Protein AF-A0A7Y5YK87-F1 (afdb_monomer_lite)

pLDDT: mean 84.67, std 10.58, range [42.06, 95.06]

Structure (mmCIF, N/CA/C/O backbone):
data_AF-A0A7Y5YK87-F1
#
_entry.id   AF-A0A7Y5YK87-F1
#
loop_
_atom_site.group_PDB
_atom_site.id
_atom_site.type_symbol
_atom_site.label_atom_id
_atom_site.label_alt_id
_atom_site.label_comp_id
_atom_site.label_asym_id
_atom_site.label_entity_id
_atom_site.label_seq_id
_atom_site.pdbx_PDB_ins_code
_atom_site.Cartn_x
_atom_site.Cartn_y
_atom_site.Cartn_z
_atom_site.occupancy
_atom_site.B_iso_or_equiv
_atom_site.auth_seq_id
_atom_site.auth_comp_id
_atom_site.auth_asym_id
_atom_site.auth_atom_id
_atom_site.pdbx_PDB_model_num
ATOM 1 N N . MET A 1 1 ? 29.778 -3.329 -2.919 1.00 42.06 1 MET A N 1
ATOM 2 C CA . MET A 1 1 ? 29.152 -2.096 -3.445 1.00 42.06 1 MET A CA 1
ATOM 3 C C . MET A 1 1 ? 27.647 -2.293 -3.420 1.00 42.06 1 MET A C 1
ATOM 5 O O . MET A 1 1 ? 27.185 -3.241 -4.037 1.00 42.06 1 MET A O 1
ATOM 9 N N . ALA A 1 2 ? 26.898 -1.475 -2.677 1.00 56.75 2 ALA A N 1
ATOM 10 C CA . ALA A 1 2 ? 25.439 -1.483 -2.778 1.00 56.75 2 ALA A CA 1
ATOM 11 C C . ALA A 1 2 ? 25.054 -0.951 -4.166 1.00 56.75 2 ALA A C 1
ATOM 13 O O . ALA A 1 2 ? 25.566 0.094 -4.574 1.00 56.75 2 ALA A O 1
ATOM 14 N N . ALA A 1 3 ? 24.217 -1.680 -4.905 1.00 61.84 3 ALA A N 1
ATOM 15 C CA . ALA A 1 3 ? 23.716 -1.202 -6.188 1.00 61.84 3 ALA A CA 1
ATOM 16 C C . ALA A 1 3 ? 22.999 0.147 -5.981 1.00 61.84 3 ALA A C 1
ATOM 18 O O . ALA A 1 3 ? 22.287 0.309 -4.982 1.00 61.84 3 ALA A O 1
ATOM 19 N N . PRO A 1 4 ? 23.194 1.136 -6.870 1.00 67.75 4 PRO A N 1
ATOM 20 C CA . PRO A 1 4 ? 22.553 2.434 -6.723 1.00 67.75 4 PRO A CA 1
ATOM 21 C C . PRO A 1 4 ? 21.034 2.255 -6.743 1.00 67.75 4 PRO A C 1
ATOM 23 O O . PRO A 1 4 ? 20.461 1.749 -7.709 1.00 67.75 4 PRO A O 1
ATOM 26 N N . SER A 1 5 ? 20.379 2.657 -5.653 1.00 73.44 5 SER A N 1
ATOM 27 C CA . SER A 1 5 ? 18.922 2.619 -5.585 1.00 73.44 5 SER A CA 1
ATOM 28 C C . SER A 1 5 ? 18.338 3.800 -6.358 1.00 73.4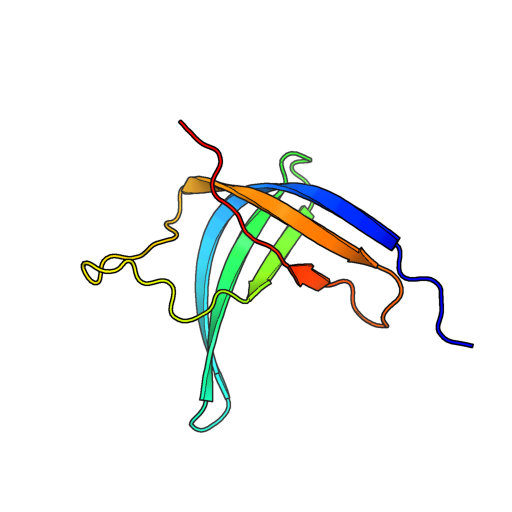4 5 SER A C 1
ATOM 30 O O . SER A 1 5 ? 18.660 4.957 -6.089 1.00 73.44 5 SER A O 1
ATOM 32 N N . THR A 1 6 ? 17.478 3.516 -7.332 1.00 83.56 6 THR A N 1
ATOM 33 C CA . THR A 1 6 ? 16.772 4.539 -8.110 1.00 83.56 6 THR A CA 1
ATOM 34 C C . THR A 1 6 ? 15.384 4.735 -7.519 1.00 83.56 6 THR A C 1
ATOM 36 O O . THR A 1 6 ? 14.620 3.777 -7.374 1.00 83.56 6 THR A O 1
ATOM 39 N N . ARG A 1 7 ? 15.051 5.984 -7.178 1.00 86.88 7 ARG A N 1
ATOM 40 C CA . ARG A 1 7 ? 13.740 6.375 -6.647 1.00 86.88 7 ARG A CA 1
ATOM 41 C C . ARG A 1 7 ? 12.924 7.045 -7.744 1.00 86.88 7 ARG A C 1
ATOM 43 O O . ARG A 1 7 ? 13.377 8.016 -8.341 1.00 86.88 7 ARG A O 1
ATOM 50 N N . LYS A 1 8 ? 11.713 6.552 -7.992 1.00 88.19 8 LYS A N 1
ATOM 51 C CA . LYS A 1 8 ? 10.786 7.111 -8.981 1.00 88.19 8 LYS A CA 1
ATOM 52 C C . LYS A 1 8 ? 9.424 7.339 -8.345 1.00 88.19 8 LYS A C 1
ATOM 54 O O . LYS A 1 8 ? 8.851 6.415 -7.780 1.00 88.19 8 LYS A O 1
ATOM 59 N N . SER A 1 9 ? 8.878 8.545 -8.461 1.00 88.56 9 SER A N 1
ATOM 60 C CA . SER A 1 9 ? 7.489 8.786 -8.061 1.00 88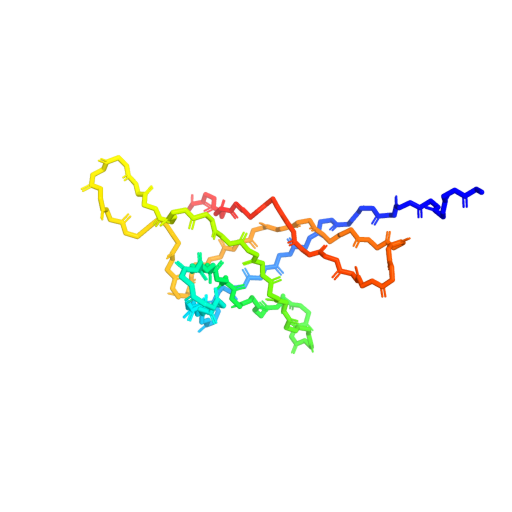.56 9 SER A CA 1
ATOM 61 C C . SER A 1 9 ? 6.509 8.191 -9.074 1.00 88.56 9 SER A C 1
ATOM 63 O O . SER A 1 9 ? 6.715 8.305 -10.283 1.00 88.56 9 SER A O 1
ATOM 65 N N . GLY A 1 10 ? 5.426 7.605 -8.575 1.00 89.88 10 GLY A N 1
ATOM 66 C CA . GLY A 1 10 ? 4.287 7.129 -9.350 1.00 89.88 10 GLY A CA 1
ATOM 67 C C . GLY A 1 10 ? 2.968 7.673 -8.807 1.00 89.88 10 GLY A C 1
ATOM 68 O O . GLY A 1 10 ? 2.917 8.272 -7.729 1.00 89.88 10 GLY A O 1
ATOM 69 N N . LYS A 1 11 ? 1.910 7.485 -9.592 1.00 93.19 11 LYS A N 1
ATOM 70 C CA . LYS A 1 11 ? 0.533 7.862 -9.267 1.00 93.19 11 LYS A CA 1
ATOM 71 C C . LYS A 1 11 ? -0.388 6.693 -9.589 1.00 93.19 11 LYS A C 1
ATOM 73 O O . LYS A 1 11 ? -0.088 5.907 -10.490 1.00 93.19 11 LYS A O 1
ATOM 78 N N . GLY A 1 12 ? -1.482 6.584 -8.855 1.00 93.62 12 GLY A N 1
ATOM 79 C CA . GLY A 1 12 ? -2.492 5.572 -9.115 1.00 93.62 12 GLY A CA 1
ATOM 80 C C . GLY A 1 12 ? -3.671 5.674 -8.168 1.00 93.62 12 GLY A C 1
ATOM 81 O O . GLY A 1 12 ? -3.797 6.633 -7.401 1.00 93.62 12 GLY A O 1
ATOM 82 N N . THR A 1 13 ? -4.498 4.639 -8.198 1.00 95.06 13 THR A N 1
ATOM 83 C CA . THR A 1 13 ? -5.696 4.522 -7.369 1.00 95.06 13 THR A CA 1
ATOM 84 C C . THR A 1 13 ? -5.622 3.267 -6.514 1.00 95.06 13 THR A C 1
ATOM 86 O O . THR A 1 13 ? -5.239 2.196 -6.995 1.00 95.06 13 THR A O 1
ATOM 89 N N . ILE A 1 14 ? -6.001 3.375 -5.241 1.00 95.06 14 ILE A N 1
ATOM 90 C CA . ILE A 1 14 ? -6.139 2.208 -4.366 1.00 95.06 14 ILE A CA 1
ATOM 91 C C . ILE A 1 14 ? -7.304 1.355 -4.877 1.00 95.06 14 ILE A C 1
ATOM 93 O O . ILE A 1 14 ? -8.449 1.794 -4.856 1.00 95.06 14 ILE A O 1
ATOM 97 N N . ASN A 1 15 ? -7.029 0.127 -5.323 1.00 94.38 15 ASN A N 1
ATOM 98 C CA . ASN A 1 15 ? -8.072 -0.817 -5.744 1.00 94.38 15 ASN A CA 1
ATOM 99 C C . ASN A 1 15 ? -8.519 -1.742 -4.603 1.00 94.38 15 ASN A C 1
ATOM 101 O O . ASN A 1 15 ? -9.658 -2.195 -4.596 1.00 94.38 15 ASN A O 1
ATOM 105 N N . ALA A 1 16 ? -7.628 -2.033 -3.652 1.00 94.62 16 ALA A N 1
ATOM 106 C CA . ALA A 1 16 ? -7.929 -2.890 -2.511 1.00 94.62 16 ALA A CA 1
ATOM 107 C C . ALA A 1 16 ? -7.015 -2.573 -1.327 1.00 94.62 16 ALA A C 1
ATOM 109 O O . ALA A 1 16 ? -5.880 -2.141 -1.513 1.00 94.62 16 ALA A O 1
ATOM 110 N N . ILE A 1 17 ? -7.480 -2.869 -0.116 1.00 93.44 17 ILE A N 1
ATOM 111 C CA . ILE A 1 17 ? -6.672 -2.855 1.107 1.00 93.44 17 ILE A CA 1
ATOM 112 C C . ILE A 1 17 ? -6.716 -4.259 1.710 1.00 93.44 17 ILE A C 1
ATOM 114 O O . ILE A 1 17 ? -7.774 -4.887 1.781 1.00 93.44 17 ILE A O 1
ATOM 118 N N . ARG A 1 18 ? -5.553 -4.801 2.082 1.00 92.44 18 ARG A N 1
ATOM 119 C CA . ARG A 1 18 ? -5.407 -6.173 2.584 1.00 92.44 18 ARG A CA 1
ATOM 120 C C . ARG A 1 18 ? -4.611 -6.185 3.879 1.00 92.44 18 ARG A C 1
ATOM 122 O O . ARG A 1 18 ? -3.480 -5.712 3.913 1.00 92.44 18 ARG A O 1
ATOM 129 N N . LYS A 1 19 ? -5.181 -6.788 4.920 1.00 91.38 19 LYS A N 1
ATOM 130 C CA . LYS A 1 19 ? -4.472 -7.113 6.160 1.00 91.38 19 LYS A CA 1
ATOM 131 C C . LYS A 1 19 ? -3.912 -8.527 6.050 1.00 91.38 19 LYS A C 1
ATOM 133 O O . LYS A 1 19 ? -4.665 -9.474 5.840 1.00 91.38 19 LYS A O 1
ATOM 138 N N . VAL A 1 20 ? -2.597 -8.655 6.161 1.00 89.94 20 VAL A N 1
ATOM 139 C CA . VAL A 1 20 ? -1.871 -9.927 6.111 1.00 89.94 20 VAL A CA 1
ATOM 140 C C . VAL A 1 20 ? -1.346 -10.230 7.506 1.00 89.94 20 VAL A C 1
ATOM 142 O O . VAL A 1 20 ? -0.772 -9.353 8.151 1.00 89.94 20 VAL A O 1
ATOM 145 N N . TRP A 1 21 ? -1.546 -11.460 7.966 1.00 90.81 21 TRP A N 1
ATOM 146 C CA . TRP A 1 21 ? -1.069 -11.935 9.260 1.00 90.81 21 TRP A CA 1
ATOM 147 C C . TRP A 1 21 ? 0.103 -12.888 9.062 1.00 90.81 21 TRP A C 1
ATOM 149 O O . TRP A 1 21 ? 0.037 -13.782 8.220 1.00 90.81 21 TRP A O 1
ATOM 159 N N . VAL A 1 22 ? 1.161 -12.684 9.838 1.00 87.94 22 VAL A N 1
ATOM 160 C CA . VAL A 1 22 ? 2.282 -13.613 9.982 1.00 87.94 22 VAL A CA 1
ATOM 161 C C . VAL A 1 22 ? 2.449 -13.842 11.478 1.00 87.94 22 VAL A C 1
ATOM 163 O O . VAL A 1 22 ? 2.810 -12.916 12.210 1.00 87.94 22 VAL A O 1
ATOM 166 N N .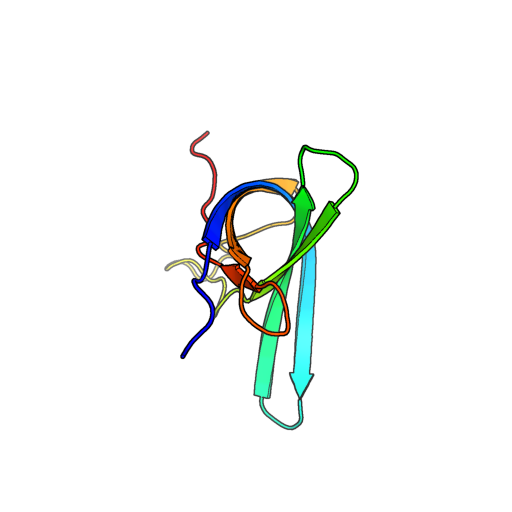 ASP A 1 23 ? 2.095 -15.043 11.932 1.00 92.19 23 ASP A N 1
ATOM 167 C CA . ASP A 1 23 ? 1.948 -15.378 13.351 1.00 92.19 23 ASP A CA 1
ATOM 168 C C . ASP A 1 23 ? 1.057 -14.351 14.081 1.00 92.19 23 ASP A C 1
ATOM 170 O O . ASP A 1 23 ? -0.091 -14.126 13.695 1.00 92.19 23 ASP A O 1
ATOM 174 N N . ALA A 1 24 ? 1.589 -13.684 15.109 1.00 90.19 24 ALA A N 1
ATOM 175 C CA . ALA A 1 24 ? 0.898 -12.642 15.867 1.00 90.19 24 ALA A CA 1
ATOM 176 C C . ALA A 1 24 ? 1.021 -11.232 15.253 1.00 90.19 24 ALA A C 1
ATOM 178 O O . ALA A 1 24 ? 0.434 -10.280 15.768 1.00 90.19 24 ALA A O 1
ATOM 179 N N . THR A 1 25 ? 1.788 -11.063 14.171 1.00 87.56 25 THR A N 1
ATOM 180 C CA . THR A 1 25 ? 2.056 -9.749 13.572 1.00 87.56 25 THR A CA 1
ATOM 181 C C . THR A 1 25 ? 1.161 -9.515 12.363 1.00 87.56 25 THR A C 1
ATOM 183 O O . THR A 1 25 ? 1.259 -10.216 11.356 1.00 87.56 25 THR A O 1
ATOM 186 N N . S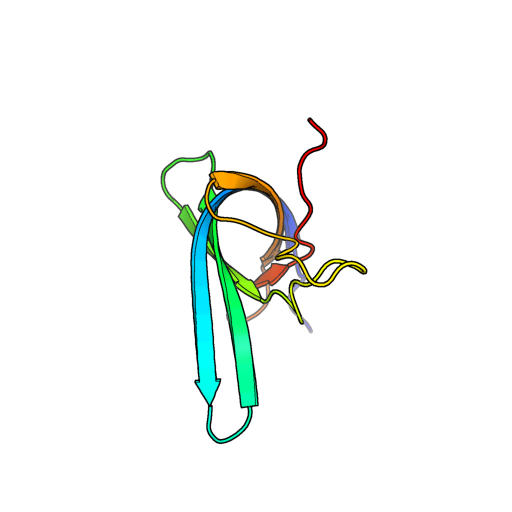ER A 1 26 ? 0.322 -8.478 12.415 1.00 88.88 26 SER A N 1
ATOM 187 C CA . SER A 1 26 ? -0.447 -8.037 11.249 1.00 88.88 26 SER A CA 1
ATOM 188 C C . SER A 1 26 ? 0.228 -6.883 10.522 1.00 88.88 26 SER A C 1
ATOM 190 O O . SER A 1 26 ? 0.678 -5.928 11.154 1.00 88.88 26 SER A O 1
ATOM 192 N N . THR A 1 27 ? 0.229 -6.927 9.194 1.00 89.62 27 THR A N 1
ATOM 193 C CA . THR A 1 27 ? 0.645 -5.816 8.339 1.00 89.62 27 THR A CA 1
ATOM 194 C C . THR A 1 27 ? -0.435 -5.513 7.312 1.00 89.62 27 THR A C 1
ATOM 196 O O . THR A 1 27 ? -0.936 -6.415 6.641 1.00 89.62 27 THR A O 1
ATOM 199 N N . THR A 1 28 ? -0.775 -4.238 7.168 1.00 92.00 28 THR A N 1
ATOM 200 C CA . THR A 1 28 ? -1.759 -3.779 6.191 1.00 92.00 28 THR A CA 1
ATOM 201 C C . THR A 1 28 ? -1.057 -3.299 4.924 1.00 92.00 28 THR A C 1
ATOM 203 O O . THR A 1 28 ? -0.017 -2.641 4.971 1.00 92.00 28 THR A O 1
ATOM 206 N N . PHE A 1 29 ? -1.621 -3.635 3.770 1.00 92.19 29 PHE A N 1
ATOM 207 C CA . PHE A 1 29 ? -1.127 -3.235 2.462 1.00 92.19 29 PHE A CA 1
ATOM 208 C C . PHE A 1 29 ? -2.236 -2.567 1.654 1.00 92.19 29 PHE A C 1
ATOM 210 O O . PHE A 1 29 ? -3.329 -3.119 1.525 1.00 92.19 29 PHE A O 1
ATOM 217 N N . ALA A 1 30 ? -1.930 -1.419 1.056 1.00 93.75 30 ALA A N 1
ATOM 218 C CA . ALA A 1 30 ? -2.721 -0.834 -0.017 1.00 93.75 30 ALA A CA 1
ATOM 219 C C . ALA A 1 30 ? -2.262 -1.418 -1.358 1.00 93.75 30 ALA A C 1
ATOM 221 O O . ALA A 1 30 ? -1.072 -1.412 -1.679 1.00 93.75 30 ALA A O 1
ATOM 222 N N . ILE A 1 31 ? -3.209 -1.913 -2.146 1.00 94.44 31 ILE A N 1
ATOM 223 C CA . ILE A 1 31 ? -2.989 -2.400 -3.505 1.00 94.44 31 ILE A CA 1
ATOM 224 C C . ILE A 1 31 ? -3.370 -1.284 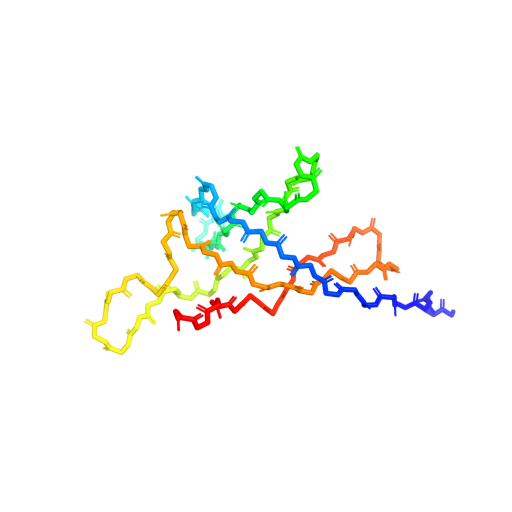-4.469 1.00 94.44 31 ILE A C 1
ATOM 226 O O . ILE A 1 31 ? -4.540 -0.925 -4.589 1.00 94.44 31 ILE A O 1
ATOM 230 N N . ILE A 1 32 ? -2.378 -0.753 -5.169 1.00 93.75 32 ILE A N 1
ATOM 231 C CA . ILE A 1 32 ? -2.507 0.398 -6.057 1.00 93.75 32 ILE A CA 1
ATOM 232 C C . ILE A 1 32 ? -2.511 -0.097 -7.496 1.00 93.75 32 ILE A C 1
ATOM 234 O O . ILE A 1 32 ? -1.622 -0.845 -7.906 1.00 93.75 32 ILE A O 1
ATOM 238 N N . MET A 1 33 ? -3.508 0.325 -8.263 1.00 94.06 33 MET A N 1
ATOM 239 C CA . MET A 1 33 ? -3.475 0.268 -9.719 1.00 94.06 33 MET A CA 1
ATOM 240 C C . MET A 1 33 ? -2.805 1.550 -10.212 1.00 94.06 33 MET A C 1
ATOM 242 O O . MET A 1 33 ? -3.317 2.640 -9.964 1.00 94.06 33 MET A O 1
ATOM 246 N N . ALA A 1 34 ? -1.634 1.425 -10.833 1.00 91.50 34 ALA A N 1
ATOM 247 C CA . ALA A 1 34 ? -0.914 2.572 -11.370 1.00 91.50 34 ALA A CA 1
ATOM 248 C C . ALA A 1 34 ? -1.665 3.176 -12.568 1.00 91.50 34 ALA A C 1
ATOM 250 O O . ALA A 1 34 ? -2.313 2.454 -13.326 1.00 91.50 34 ALA A O 1
ATOM 251 N N . ASP A 1 35 ? -1.532 4.490 -12.772 1.00 90.50 35 ASP A N 1
ATOM 252 C CA . ASP A 1 35 ? -2.175 5.207 -13.890 1.00 90.50 35 ASP A CA 1
ATOM 253 C C . ASP A 1 35 ? -1.687 4.727 -15.275 1.00 90.50 35 ASP A C 1
ATOM 255 O O . ASP A 1 35 ? -2.343 4.974 -16.283 1.00 90.50 35 ASP A O 1
ATOM 259 N N . ASP A 1 36 ? -0.558 4.008 -15.342 1.00 82.69 36 ASP A N 1
ATOM 260 C CA . ASP A 1 36 ? -0.096 3.340 -16.568 1.00 82.69 36 ASP A CA 1
ATOM 261 C C . ASP A 1 36 ? -1.009 2.176 -17.008 1.00 82.69 36 ASP A C 1
ATOM 263 O O . ASP A 1 36 ? -0.817 1.610 -18.087 1.00 82.69 36 ASP A O 1
ATOM 267 N N . GLY A 1 37 ? -1.987 1.808 -16.168 1.00 72.62 37 GLY A N 1
ATOM 268 C CA . GLY A 1 37 ? -2.999 0.781 -16.402 1.00 72.62 37 GLY A CA 1
ATOM 269 C C . GLY A 1 37 ? -2.462 -0.651 -16.440 1.00 72.62 37 GLY A C 1
ATOM 270 O O . GLY A 1 37 ? -3.239 -1.587 -16.617 1.00 72.62 37 GLY A O 1
ATOM 271 N N . ARG A 1 38 ? -1.148 -0.846 -16.288 1.00 73.94 38 ARG A N 1
ATOM 272 C CA . ARG A 1 38 ? -0.472 -2.140 -16.484 1.00 73.94 38 ARG A CA 1
ATOM 273 C C . ARG A 1 38 ? 0.130 -2.687 -15.197 1.00 73.94 38 ARG A C 1
ATOM 275 O O . ARG A 1 38 ? 0.267 -3.901 -15.066 1.00 73.94 38 ARG A O 1
ATOM 282 N N . SER A 1 39 ? 0.453 -1.818 -14.242 1.00 81.50 39 SER A N 1
ATOM 283 C CA . SER A 1 39 ? 1.176 -2.197 -13.028 1.00 81.50 39 SER A CA 1
ATOM 284 C C . SER A 1 39 ? 0.269 -2.201 -11.792 1.00 81.50 39 SER A C 1
ATOM 286 O O . SER A 1 39 ? -0.463 -1.245 -11.528 1.00 81.50 39 SER A O 1
ATOM 288 N N . ARG A 1 40 ? 0.350 -3.269 -10.987 1.00 88.44 40 ARG A N 1
ATOM 289 C CA . ARG A 1 40 ? -0.217 -3.325 -9.629 1.00 88.44 40 ARG A CA 1
ATOM 290 C C . ARG A 1 40 ? 0.906 -3.331 -8.603 1.00 88.44 40 ARG A C 1
ATOM 292 O O . ARG A 1 40 ? 1.858 -4.093 -8.738 1.00 88.44 40 ARG A O 1
ATOM 299 N N . LEU A 1 41 ? 0.781 -2.498 -7.577 1.00 89.25 41 LEU A N 1
ATOM 300 C CA . LEU A 1 41 ? 1.797 -2.328 -6.542 1.00 89.25 41 LEU A CA 1
ATOM 301 C C . LEU A 1 41 ? 1.181 -2.537 -5.165 1.00 89.25 41 LEU A C 1
ATOM 303 O O . LEU A 1 41 ? 0.095 -2.035 -4.893 1.00 89.25 41 LEU A O 1
ATOM 307 N N . ALA A 1 42 ? 1.887 -3.252 -4.294 1.00 90.38 42 ALA A N 1
ATOM 308 C CA . ALA A 1 42 ? 1.540 -3.349 -2.884 1.00 90.38 42 ALA A CA 1
ATOM 309 C C . ALA A 1 42 ? 2.410 -2.371 -2.089 1.00 90.38 42 ALA A C 1
ATOM 311 O O . ALA A 1 42 ? 3.639 -2.438 -2.145 1.00 90.38 42 ALA A O 1
ATOM 312 N N . VAL A 1 43 ? 1.771 -1.473 -1.346 1.00 90.69 43 VAL A N 1
ATOM 313 C CA . VAL A 1 43 ? 2.436 -0.532 -0.442 1.00 90.69 43 VAL A CA 1
ATOM 314 C C . VAL A 1 43 ? 2.028 -0.861 0.978 1.00 90.69 43 VAL A C 1
ATOM 316 O O . VAL A 1 43 ? 0.839 -0.915 1.282 1.00 90.69 43 VAL A O 1
ATOM 319 N N . ARG A 1 44 ? 3.008 -1.081 1.858 1.00 89.56 44 ARG A N 1
ATOM 320 C CA . ARG A 1 44 ? 2.742 -1.254 3.287 1.00 89.56 44 ARG A CA 1
ATOM 321 C C . ARG A 1 44 ? 2.190 0.056 3.844 1.00 89.56 44 ARG A C 1
ATOM 323 O O . ARG A 1 44 ? 2.872 1.076 3.782 1.00 89.56 44 ARG A O 1
ATOM 330 N N . ILE A 1 45 ? 0.990 0.005 4.408 1.00 87.56 45 ILE A N 1
ATOM 331 C CA . ILE A 1 45 ? 0.397 1.108 5.163 1.00 87.56 45 ILE A CA 1
ATOM 332 C C . ILE A 1 45 ? 0.429 0.734 6.645 1.00 87.56 45 ILE A C 1
ATOM 334 O O . ILE A 1 45 ? 0.316 -0.441 6.997 1.00 87.56 45 ILE A O 1
ATOM 338 N N . GLY A 1 46 ? 0.710 1.718 7.501 1.00 82.31 46 GLY A N 1
ATOM 339 C CA . GLY A 1 46 ? 0.811 1.525 8.948 1.00 82.31 46 GLY A CA 1
ATOM 340 C C . GLY A 1 46 ? -0.550 1.244 9.589 1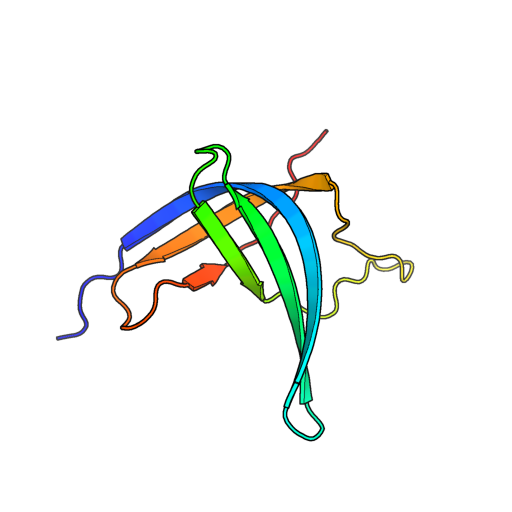.00 82.31 46 GLY A C 1
ATOM 341 O O . GLY A 1 46 ? -1.356 0.489 9.054 1.00 82.31 46 GLY A O 1
ATOM 342 N N . LEU A 1 47 ? -0.824 1.880 10.730 1.00 77.00 47 LEU A N 1
ATOM 343 C CA . LEU A 1 47 ? -2.108 1.739 11.426 1.00 77.00 47 LEU A CA 1
ATOM 344 C C . LEU A 1 47 ? -3.311 2.110 10.530 1.00 77.00 47 LEU A C 1
ATOM 346 O O . LEU A 1 47 ? -4.381 1.552 10.714 1.00 77.00 47 LEU A O 1
ATOM 350 N N . ASN A 1 48 ? -3.101 2.970 9.521 1.00 79.69 48 ASN A N 1
ATOM 351 C CA . ASN A 1 48 ? -4.120 3.478 8.592 1.00 79.69 48 ASN A CA 1
ATOM 352 C C . ASN A 1 48 ? -5.301 4.177 9.285 1.00 79.69 48 ASN A C 1
ATOM 354 O O . ASN A 1 48 ? -6.404 4.137 8.763 1.00 79.69 48 ASN A O 1
ATOM 358 N N . LEU A 1 49 ? -5.085 4.822 10.432 1.00 80.94 49 LEU A N 1
ATOM 359 C CA . LEU A 1 49 ? -6.146 5.513 11.169 1.00 80.94 49 LEU A CA 1
ATOM 360 C C . LEU A 1 49 ? -5.871 7.017 11.243 1.00 80.94 49 LEU A C 1
ATOM 362 O O . LEU A 1 49 ? -4.716 7.421 11.415 1.00 80.94 49 LEU A O 1
ATOM 366 N N . THR A 1 50 ? -6.922 7.823 11.095 1.00 79.38 50 THR A N 1
ATOM 367 C CA . THR A 1 50 ? -6.939 9.250 11.448 1.00 79.38 50 THR A CA 1
ATOM 368 C C . THR A 1 50 ? -6.928 9.421 12.971 1.00 79.38 50 THR A C 1
ATOM 370 O O . THR A 1 50 ? -7.071 8.451 13.718 1.00 79.38 50 THR A O 1
ATOM 373 N N . GLU A 1 51 ? -6.768 10.659 13.445 1.00 81.88 51 GLU A N 1
ATOM 374 C CA . GLU A 1 51 ? -6.886 10.984 14.876 1.00 81.88 51 GLU A CA 1
ATOM 375 C C . GLU A 1 51 ? -8.282 10.649 15.432 1.00 81.88 51 GLU A C 1
ATOM 377 O O . GLU A 1 51 ? -8.398 10.223 16.579 1.00 81.88 51 GLU A O 1
ATOM 382 N N . ASP A 1 52 ? -9.317 10.751 14.594 1.00 80.88 52 ASP A N 1
ATOM 383 C CA . ASP A 1 52 ? -10.707 10.401 14.912 1.00 80.88 52 ASP A CA 1
ATOM 384 C C . ASP A 1 52 ? -10.995 8.885 14.869 1.00 80.88 52 ASP A C 1
ATOM 386 O O . ASP A 1 52 ? -12.066 8.439 15.279 1.00 80.88 52 ASP A O 1
ATOM 390 N N . GLY A 1 53 ? -10.033 8.071 14.417 1.00 81.31 53 GLY A N 1
ATOM 391 C CA . GLY A 1 53 ? -10.168 6.615 14.331 1.00 81.31 53 GLY A CA 1
ATOM 392 C C . GLY A 1 53 ? -10.801 6.095 13.036 1.00 81.31 53 GLY A C 1
ATOM 393 O O . GLY A 1 53 ? -11.081 4.899 12.948 1.00 81.31 53 GLY A O 1
ATOM 394 N N . ASP A 1 54 ? -10.989 6.949 12.030 1.00 82.94 54 ASP A N 1
ATOM 395 C CA . ASP A 1 54 ? -11.430 6.559 10.688 1.00 82.94 54 ASP A CA 1
ATOM 396 C C . ASP A 1 54 ? -10.269 6.028 9.838 1.00 82.94 54 ASP A C 1
ATOM 398 O O . ASP A 1 54 ? -9.104 6.375 10.045 1.00 82.94 54 ASP A O 1
ATOM 402 N N . ASP A 1 55 ? -10.579 5.218 8.823 1.00 84.94 55 ASP A N 1
ATOM 403 C CA . ASP A 1 55 ? -9.587 4.763 7.849 1.00 84.94 55 ASP A CA 1
ATOM 404 C C . ASP A 1 55 ? -8.994 5.952 7.072 1.00 84.94 55 ASP A C 1
ATOM 406 O O . ASP A 1 55 ? -9.682 6.628 6.302 1.00 84.94 55 ASP A O 1
ATOM 410 N N . TYR A 1 56 ? -7.684 6.181 7.220 1.00 88.75 56 TYR A N 1
ATOM 411 C CA . TYR A 1 56 ? -7.005 7.265 6.510 1.00 88.75 56 TYR A CA 1
ATOM 412 C C . TYR A 1 56 ? -7.015 7.014 5.004 1.00 88.75 56 TYR A C 1
ATOM 414 O O . TYR A 1 56 ? -7.370 7.917 4.260 1.00 88.75 56 TYR A O 1
ATOM 422 N N . PHE A 1 57 ? -6.653 5.814 4.538 1.00 91.75 57 PHE A N 1
ATOM 423 C CA . PHE A 1 57 ? -6.751 5.395 3.136 1.00 91.75 57 PHE A CA 1
ATOM 424 C C . PHE A 1 57 ? -7.960 4.491 2.895 1.00 91.75 57 PHE A C 1
ATOM 426 O O . PHE A 1 57 ? -8.190 3.544 3.646 1.00 91.75 57 PHE A O 1
ATOM 433 N N . LEU A 1 58 ? -8.643 4.720 1.776 1.00 92.56 58 LEU A N 1
ATOM 434 C CA . LEU A 1 58 ? -9.823 4.000 1.315 1.00 92.56 58 LEU A CA 1
ATOM 435 C C . LEU A 1 58 ? -9.640 3.504 -0.125 1.00 92.56 58 LEU A C 1
ATOM 437 O O . LEU A 1 58 ? -8.840 4.021 -0.909 1.00 92.56 58 LEU A O 1
ATOM 441 N N . VAL A 1 59 ? -10.418 2.488 -0.500 1.00 93.69 59 VAL A N 1
ATOM 442 C CA . VAL A 1 59 ? -10.519 2.061 -1.903 1.00 93.69 59 VAL A CA 1
ATOM 443 C C . VAL A 1 59 ? -11.119 3.195 -2.734 1.00 93.69 59 VAL A C 1
ATOM 445 O O . VAL A 1 59 ? -12.120 3.790 -2.350 1.00 93.69 59 VAL A O 1
ATOM 448 N N . GLY A 1 60 ? -10.507 3.480 -3.882 1.00 93.75 60 GLY A N 1
ATOM 449 C CA . GLY A 1 60 ? -10.867 4.599 -4.751 1.00 93.75 60 GLY A CA 1
ATOM 450 C C . GLY A 1 60 ? -10.023 5.855 -4.532 1.00 93.75 60 GLY A C 1
ATOM 451 O O . GLY A 1 60 ? -10.000 6.711 -5.416 1.00 93.75 60 GLY A O 1
ATOM 452 N N . ASP A 1 61 ? -9.262 5.947 -3.434 1.00 93.62 61 ASP A N 1
ATOM 453 C CA . ASP A 1 61 ? -8.380 7.091 -3.208 1.00 93.62 61 ASP A CA 1
ATOM 454 C C . ASP A 1 61 ? -7.295 7.182 -4.281 1.00 93.62 61 ASP A C 1
ATOM 456 O O . ASP A 1 61 ? -6.575 6.216 -4.573 1.00 93.62 61 ASP A O 1
ATOM 460 N N . ARG A 1 62 ? -7.140 8.390 -4.823 1.00 94.56 62 ARG A N 1
ATOM 461 C CA . ARG A 1 62 ? -6.011 8.750 -5.674 1.00 94.56 62 ARG A CA 1
ATOM 462 C C . ARG A 1 62 ? -4.794 9.040 -4.813 1.00 94.56 62 ARG A C 1
ATOM 464 O O . ARG A 1 62 ? -4.828 9.891 -3.924 1.00 94.56 62 ARG A O 1
ATOM 471 N N . VAL A 1 63 ? -3.692 8.371 -5.126 1.00 93.38 63 VAL A N 1
ATOM 472 C CA . VAL A 1 63 ? -2.479 8.396 -4.312 1.00 93.38 63 VAL A CA 1
ATOM 473 C C . VAL A 1 63 ? -1.221 8.584 -5.144 1.00 93.38 63 VAL A C 1
ATOM 475 O O . VAL A 1 63 ? -1.107 8.118 -6.282 1.00 93.38 63 VAL A O 1
ATOM 478 N N . ARG A 1 64 ? -0.240 9.255 -4.546 1.00 93.62 64 ARG A N 1
ATOM 479 C CA . ARG A 1 64 ? 1.147 9.291 -5.002 1.00 93.62 64 ARG A CA 1
ATOM 480 C C . ARG A 1 64 ? 1.968 8.328 -4.152 1.00 93.62 64 ARG A C 1
ATOM 482 O O . ARG A 1 64 ? 1.719 8.186 -2.960 1.00 93.62 64 ARG A O 1
ATOM 489 N N . TYR A 1 65 ? 2.950 7.687 -4.768 1.00 91.06 65 TYR A N 1
ATOM 490 C CA . TYR A 1 65 ? 3.887 6.789 -4.097 1.00 91.06 65 TYR A CA 1
ATOM 491 C C . TYR A 1 65 ? 5.289 6.940 -4.688 1.00 91.06 65 TYR A C 1
ATOM 493 O O . TYR A 1 65 ? 5.467 7.494 -5.777 1.00 91.06 65 TYR A O 1
ATOM 501 N N . THR A 1 66 ? 6.291 6.411 -3.996 1.00 90.38 66 THR A N 1
ATOM 502 C CA . THR A 1 66 ? 7.673 6.314 -4.474 1.00 90.38 66 THR A CA 1
ATOM 503 C C . THR A 1 66 ? 8.049 4.852 -4.647 1.00 90.38 66 THR A C 1
ATOM 505 O O . THR A 1 66 ? 7.973 4.072 -3.704 1.00 90.38 66 THR A O 1
ATOM 508 N N . VAL A 1 67 ? 8.477 4.475 -5.850 1.00 88.44 67 VAL A N 1
ATOM 509 C CA . VAL A 1 67 ? 9.075 3.171 -6.142 1.00 88.44 67 VAL A CA 1
ATOM 510 C C . VAL A 1 67 ? 10.581 3.284 -5.978 1.00 88.44 67 VAL A C 1
ATOM 512 O O . VAL A 1 67 ? 11.224 4.105 -6.632 1.00 88.44 67 VAL A O 1
ATOM 515 N N . VAL A 1 68 ? 11.143 2.446 -5.120 1.00 86.19 68 VAL A N 1
ATOM 516 C CA . VAL A 1 68 ? 12.580 2.274 -4.947 1.00 86.19 68 VAL A CA 1
ATOM 517 C C . VAL A 1 68 ? 12.983 0.988 -5.660 1.00 86.19 68 VAL A C 1
ATOM 519 O O . VAL A 1 68 ? 12.490 -0.097 -5.353 1.00 86.19 68 VAL A O 1
ATOM 522 N N . THR A 1 69 ? 13.861 1.129 -6.645 1.00 80.31 69 THR A N 1
ATOM 523 C CA . THR A 1 69 ? 14.440 0.041 -7.447 1.00 80.31 69 THR A CA 1
ATOM 524 C C . THR A 1 69 ? 15.934 -0.062 -7.143 1.00 80.31 69 THR A C 1
ATOM 526 O O . THR A 1 69 ? 16.534 0.938 -6.761 1.00 80.31 69 THR A O 1
ATOM 529 N N . GLY A 1 70 ? 16.538 -1.247 -7.261 1.00 69.94 70 GLY A N 1
ATOM 530 C CA . GLY A 1 70 ? 17.950 -1.487 -6.902 1.00 69.94 70 GLY A CA 1
ATOM 531 C C . GLY A 1 70 ? 18.158 -2.359 -5.655 1.00 69.94 70 GLY A C 1
ATOM 532 O O . GLY A 1 70 ? 19.290 -2.700 -5.331 1.00 69.94 70 GLY A O 1
ATOM 533 N N . SER A 1 71 ? 17.075 -2.756 -4.983 1.00 66.06 71 SER A N 1
ATOM 534 C CA . SER A 1 71 ? 17.024 -3.929 -4.099 1.00 66.06 71 SER A CA 1
ATOM 535 C C . SER A 1 71 ? 16.550 -5.159 -4.882 1.00 66.06 71 SER A C 1
ATOM 537 O O . SER A 1 71 ? 15.896 -4.995 -5.911 1.00 66.06 71 SER A O 1
ATOM 539 N N . GLU A 1 72 ? 16.817 -6.376 -4.382 1.00 64.94 72 GLU A N 1
ATOM 540 C CA . GLU A 1 72 ? 16.357 -7.642 -5.002 1.00 64.94 72 GLU A CA 1
ATOM 541 C C . GLU A 1 72 ? 14.854 -7.649 -5.325 1.00 64.94 72 GLU A C 1
ATOM 543 O O . GLU A 1 72 ? 14.426 -8.277 -6.289 1.00 64.94 72 GLU A O 1
ATOM 548 N N . PHE A 1 73 ? 14.061 -6.876 -4.575 1.00 68.19 73 PHE A N 1
ATOM 549 C CA . PHE A 1 73 ? 12.644 -6.653 -4.837 1.00 68.19 73 PHE A CA 1
ATOM 550 C C . PHE A 1 73 ? 12.348 -5.150 -4.884 1.00 68.19 73 PHE A C 1
ATOM 552 O O . PHE A 1 73 ? 12.681 -4.452 -3.917 1.00 68.19 73 PHE A O 1
ATOM 559 N N . PRO A 1 74 ? 11.727 -4.628 -5.961 1.00 69.94 74 PRO A N 1
ATOM 560 C CA . PRO A 1 74 ? 11.223 -3.261 -5.999 1.00 69.94 74 PRO A CA 1
ATOM 561 C C . PRO A 1 74 ? 10.236 -3.034 -4.857 1.00 69.94 74 PRO A C 1
ATOM 563 O O . PRO A 1 74 ? 9.359 -3.864 -4.614 1.00 69.94 74 PRO A O 1
ATOM 566 N N . ARG A 1 75 ? 10.359 -1.906 -4.159 1.00 82.38 75 ARG A N 1
ATOM 567 C CA . ARG A 1 75 ? 9.454 -1.550 -3.060 1.00 82.38 75 ARG A CA 1
ATOM 568 C C . ARG A 1 75 ? 8.763 -0.240 -3.365 1.00 82.38 75 ARG A C 1
ATOM 570 O O . ARG A 1 75 ? 9.402 0.701 -3.823 1.00 82.38 75 ARG A O 1
ATOM 577 N N . ALA A 1 76 ? 7.468 -0.182 -3.094 1.00 83.94 76 ALA A N 1
ATOM 578 C CA . ALA A 1 76 ? 6.709 1.054 -3.141 1.00 83.94 76 ALA A CA 1
ATOM 579 C C . ALA A 1 76 ? 6.447 1.545 -1.706 1.00 83.94 76 ALA A C 1
ATOM 581 O O . ALA A 1 76 ? 6.110 0.755 -0.823 1.00 83.94 76 ALA A O 1
ATOM 582 N N . GLN A 1 77 ? 6.660 2.838 -1.476 1.00 84.69 77 GLN A N 1
ATOM 583 C CA . GLN A 1 77 ? 6.616 3.498 -0.167 1.00 84.69 77 GLN A CA 1
ATOM 584 C C . GLN A 1 77 ? 6.133 4.952 -0.299 1.00 84.69 77 GLN A C 1
ATOM 586 O O . GLN A 1 77 ? 5.807 5.394 -1.402 1.00 84.69 77 GLN A O 1
ATOM 591 N N . ASP A 1 78 ? 6.103 5.686 0.817 1.00 85.44 78 ASP A N 1
ATOM 592 C CA . ASP A 1 78 ? 5.745 7.112 0.883 1.00 85.44 78 ASP A CA 1
ATOM 593 C C . ASP A 1 78 ? 4.364 7.407 0.274 1.00 85.44 78 ASP A C 1
ATOM 595 O O . ASP A 1 78 ? 4.212 8.284 -0.577 1.00 85.44 78 ASP A O 1
ATOM 599 N N . LEU A 1 79 ? 3.359 6.615 0.669 1.00 88.94 79 LEU A N 1
ATOM 600 C CA . LEU A 1 79 ? 1.995 6.760 0.169 1.00 88.94 79 LEU A CA 1
ATOM 601 C C . LEU A 1 79 ? 1.374 8.063 0.676 1.00 88.94 79 LEU A C 1
ATOM 603 O O . LEU A 1 79 ? 1.329 8.299 1.880 1.00 88.94 79 LEU A O 1
ATOM 607 N N . MET A 1 80 ? 0.865 8.883 -0.239 1.00 89.69 80 MET A N 1
ATOM 608 C CA . MET A 1 80 ? 0.213 10.155 0.076 1.00 89.69 80 MET A CA 1
ATOM 609 C C . MET A 1 80 ? -1.058 10.311 -0.750 1.00 89.69 80 MET A C 1
ATOM 611 O O . MET A 1 80 ? -1.059 9.978 -1.937 1.00 89.69 80 MET A O 1
ATOM 615 N N . LYS A 1 81 ? -2.126 10.848 -0.152 1.00 89.12 81 LYS A N 1
ATOM 616 C CA . LYS A 1 81 ? -3.325 11.241 -0.903 1.00 89.12 81 LYS A CA 1
ATOM 617 C C . LYS A 1 81 ? -3.024 12.427 -1.809 1.00 89.12 81 LYS A C 1
ATOM 619 O O . LYS A 1 81 ? -2.247 13.311 -1.449 1.00 89.12 81 LYS A O 1
ATOM 624 N N . PHE A 1 82 ? -3.654 12.457 -2.978 1.00 81.69 82 PHE A N 1
ATOM 625 C CA . PHE A 1 82 ? -3.757 13.711 -3.713 1.00 81.69 82 PHE A CA 1
ATOM 626 C C . PHE A 1 82 ? -4.699 14.656 -2.959 1.00 81.69 82 PHE A C 1
ATOM 628 O O . PHE A 1 82 ? -5.766 14.205 -2.537 1.00 81.69 82 PHE A O 1
ATOM 635 N N . PRO A 1 83 ? -4.330 15.936 -2.773 1.00 62.09 83 PRO A N 1
ATOM 636 C CA . PRO A 1 83 ? -5.306 16.929 -2.353 1.00 62.09 83 PRO A CA 1
ATOM 637 C C . PRO A 1 83 ? -6.413 16.996 -3.414 1.00 62.09 83 PRO A C 1
ATOM 639 O O . PRO A 1 83 ? -6.120 16.915 -4.613 1.00 62.09 83 PRO A O 1
ATOM 642 N N . LEU A 1 84 ? -7.660 17.059 -2.940 1.00 53.62 84 LEU A N 1
ATOM 643 C CA . LEU A 1 84 ? -8.844 17.331 -3.758 1.00 53.62 84 LEU A CA 1
ATOM 644 C C . LEU A 1 84 ? -8.714 18.683 -4.466 1.00 53.62 84 LEU A C 1
ATOM 646 O O . LEU A 1 84 ? -8.155 19.617 -3.844 1.00 53.62 84 LEU A O 1
#

Foldseek 3Di:
DQFDKDKDKFKFFFQDKDWDDDPPDIWIWTWTCTPVNPDIATATDDPQQDPVGDRVDDGGFIWMWMWIPRPPDIHIYDIDTDDD

Radius of gyration: 13.76 Å; chains: 1; bounding box: 41×33×32 Å

Sequence (84 aa):
MAAPSTRKSGKGTINAIRKVWVDATSTTFAIIMADDGRSRLAVRIGLNLTEDGDDYFLVGDRVRYTVVTGSEFPRAQDLMKFPL

Secondary structure (DSSP, 8-state):
-PPPPEEEEEEEEEEEEEEEEETTEEEEEEEEEETTSS-EEEEEE-S-B-TTSSBSS-TT-EEEEEEEESSSS-EEEEEEEPP-